Protein AF-F9P7C7-F1 (afdb_monomer_lite)

Secondary structure (DSSP, 8-state):
-EE-SSEEEEETTTEEEEE-S-EE------TTS-EEEEE---

Sequence (42 aa):
MKIETKTDVVFSGLGWIRVIGPAQIAVWAPEEVAVVTRKAII

pLDDT: mean 94.49, std 2.81, range [84.06, 97.38]

Structure (mmCIF, N/CA/C/O backbone):
data_AF-F9P7C7-F1
#
_entry.id   AF-F9P7C7-F1
#
loop_
_atom_site.group_PDB
_atom_site.id
_atom_site.type_symbol
_atom_site.label_atom_id
_atom_site.label_alt_id
_atom_site.label_comp_id
_atom_site.label_asym_id
_atom_site.label_entity_id
_atom_site.label_seq_id
_atom_site.pdbx_PDB_ins_code
_atom_site.Cartn_x
_atom_site.Cartn_y
_atom_site.Cartn_z
_atom_site.occupancy
_atom_site.B_iso_or_equiv
_atom_site.auth_seq_id
_atom_site.auth_comp_id
_atom_site.auth_asym_id
_atom_site.auth_atom_id
_atom_site.pdbx_PDB_model_num
ATOM 1 N N . MET A 1 1 ? -8.144 -1.577 -4.266 1.00 84.19 1 MET A N 1
ATOM 2 C CA . MET A 1 1 ? -7.990 -2.537 -3.157 1.00 84.19 1 MET A CA 1
ATOM 3 C C . MET A 1 1 ? -8.842 -2.073 -1.989 1.00 84.19 1 MET A C 1
ATOM 5 O O . MET A 1 1 ? -8.762 -0.900 -1.637 1.00 84.19 1 MET A O 1
ATOM 9 N N . LYS A 1 2 ? -9.661 -2.966 -1.429 1.00 91.75 2 LYS A N 1
ATOM 10 C CA . LYS A 1 2 ? -10.543 -2.653 -0.301 1.00 91.75 2 LYS A CA 1
ATOM 11 C C . LYS A 1 2 ? -9.834 -2.980 1.014 1.00 91.75 2 LYS A C 1
ATOM 13 O O . LYS A 1 2 ? -9.332 -4.087 1.176 1.00 91.75 2 LYS A O 1
ATOM 18 N N . ILE A 1 3 ? -9.786 -2.016 1.922 1.00 94.12 3 ILE A N 1
ATOM 19 C CA . ILE A 1 3 ? -9.296 -2.133 3.297 1.00 94.12 3 ILE A CA 1
ATOM 20 C C . ILE A 1 3 ? -10.526 -2.073 4.204 1.00 94.12 3 ILE A C 1
ATOM 22 O O . ILE A 1 3 ? -11.352 -1.176 4.045 1.00 94.12 3 ILE A O 1
ATOM 26 N N . GLU A 1 4 ? -10.651 -2.991 5.160 1.00 93.31 4 GLU A N 1
ATOM 27 C CA . GLU A 1 4 ? -11.784 -3.012 6.106 1.00 93.31 4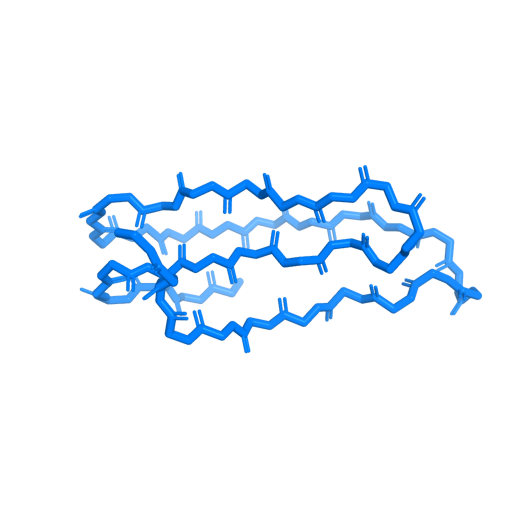 GLU A CA 1
ATOM 28 C C . GLU A 1 4 ? -11.358 -2.711 7.548 1.00 93.31 4 GLU A C 1
ATOM 30 O O . GLU A 1 4 ? -12.155 -2.238 8.352 1.00 93.31 4 GLU A O 1
ATOM 35 N N . THR A 1 5 ? -10.087 -2.939 7.875 1.00 92.44 5 THR A N 1
ATOM 36 C CA . THR A 1 5 ? -9.540 -2.792 9.231 1.00 92.44 5 THR A CA 1
ATOM 37 C C . THR A 1 5 ? -8.217 -2.037 9.202 1.00 92.44 5 THR A C 1
ATOM 39 O O . THR A 1 5 ? -7.672 -1.795 8.131 1.00 92.44 5 THR A O 1
ATOM 42 N N . LYS A 1 6 ? -7.668 -1.693 10.372 1.00 95.25 6 LYS A N 1
ATOM 43 C CA . LYS A 1 6 ? -6.364 -1.027 10.488 1.00 95.25 6 LYS A CA 1
ATOM 44 C C . LYS A 1 6 ? -5.266 -1.833 9.772 1.00 95.25 6 LYS A C 1
ATOM 46 O O . LYS A 1 6 ? -4.895 -2.927 10.209 1.00 95.25 6 LYS A O 1
ATOM 51 N N . THR A 1 7 ? -4.735 -1.285 8.685 1.00 96.31 7 THR A N 1
ATOM 52 C CA . THR A 1 7 ? -3.845 -2.000 7.760 1.00 96.31 7 THR A CA 1
ATOM 53 C C . THR A 1 7 ? -2.719 -1.083 7.304 1.00 96.31 7 THR A C 1
ATOM 55 O O . THR A 1 7 ? -2.934 0.100 7.035 1.00 96.31 7 THR A O 1
ATOM 58 N N . ASP A 1 8 ? -1.514 -1.641 7.211 1.00 97.38 8 ASP A N 1
ATOM 59 C CA . ASP A 1 8 ? -0.367 -0.955 6.626 1.00 97.38 8 ASP A CA 1
ATOM 60 C C . ASP A 1 8 ? -0.218 -1.405 5.163 1.00 97.38 8 ASP A C 1
ATOM 62 O O . ASP 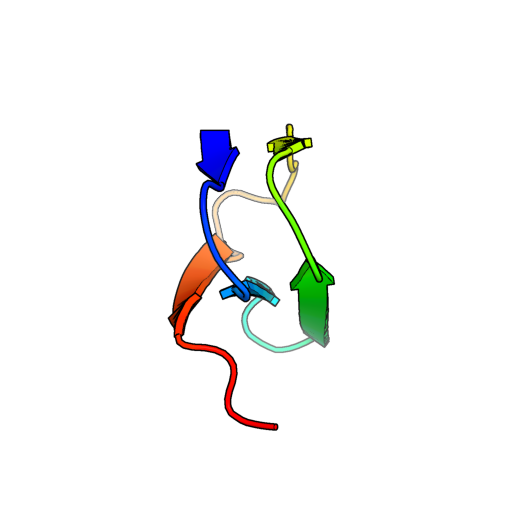A 1 8 ? -0.166 -2.604 4.865 1.00 97.38 8 ASP A O 1
ATOM 66 N N . VAL A 1 9 ? -0.150 -0.433 4.256 1.00 96.75 9 VAL A N 1
ATOM 67 C CA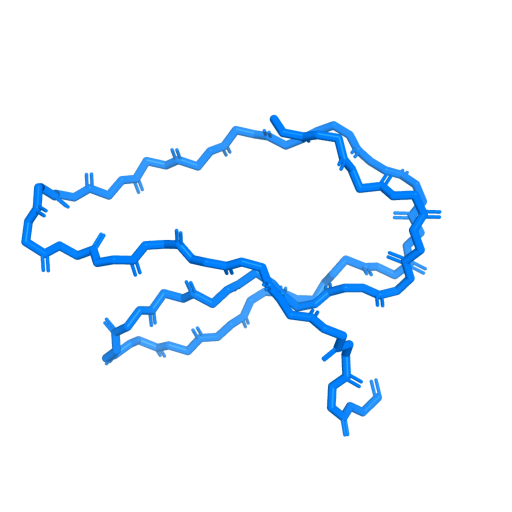 . VAL A 1 9 ? 0.151 -0.620 2.833 1.00 96.75 9 VAL A CA 1
ATOM 68 C C . VAL A 1 9 ? 1.638 -0.367 2.655 1.00 96.75 9 VAL A C 1
ATOM 70 O O . VAL A 1 9 ? 2.104 0.754 2.853 1.00 96.75 9 VAL A O 1
ATOM 73 N N . VAL A 1 10 ? 2.391 -1.414 2.350 1.00 97.31 10 VAL A N 1
ATOM 74 C CA . VAL A 1 10 ? 3.855 -1.410 2.356 1.00 97.31 10 VAL A CA 1
ATOM 75 C C . VAL A 1 10 ? 4.376 -1.305 0.931 1.00 97.31 10 VAL A C 1
ATOM 77 O O . VAL A 1 10 ? 3.976 -2.086 0.070 1.00 97.31 10 VAL A O 1
ATOM 80 N N . PHE A 1 11 ? 5.301 -0.372 0.725 1.00 97.12 11 PHE A N 1
ATOM 81 C CA . PHE A 1 11 ? 6.095 -0.221 -0.487 1.00 97.12 11 PHE A CA 1
ATOM 82 C C . PHE A 1 11 ? 7.521 -0.672 -0.177 1.00 97.12 11 PHE A C 1
ATOM 84 O O . PHE A 1 11 ? 8.218 -0.046 0.635 1.00 97.12 11 PHE A O 1
ATOM 91 N N . SER A 1 12 ? 7.950 -1.770 -0.793 1.00 95.50 12 SER A N 1
ATOM 92 C CA . SER A 1 12 ? 9.270 -2.352 -0.540 1.00 95.50 12 SER A CA 1
ATOM 93 C C . SER A 1 12 ? 10.391 -1.336 -0.787 1.00 95.50 12 SER A C 1
ATOM 95 O O . SER A 1 12 ? 10.462 -0.726 -1.847 1.00 95.50 12 SER A O 1
ATOM 97 N N . GLY A 1 13 ? 11.256 -1.140 0.213 1.00 94.25 13 GLY A N 1
ATOM 98 C CA . GLY A 1 13 ? 12.395 -0.214 0.147 1.00 94.25 13 GLY A CA 1
ATOM 99 C C . GLY A 1 13 ? 12.085 1.262 0.439 1.00 94.25 13 GLY A C 1
ATOM 100 O O . GL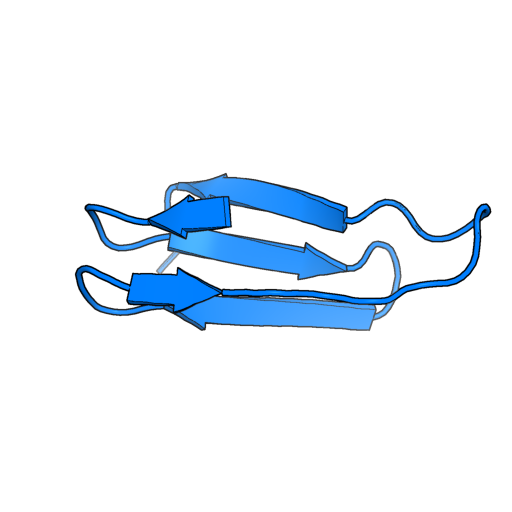Y A 1 13 ? 13.022 2.044 0.558 1.00 94.25 13 GLY A O 1
ATOM 101 N N . LEU A 1 14 ? 10.813 1.647 0.601 1.00 95.06 14 LEU A N 1
ATOM 102 C CA . LEU A 1 14 ? 10.411 3.037 0.880 1.00 95.06 14 LEU A CA 1
ATOM 103 C C . LEU A 1 14 ? 9.783 3.202 2.267 1.00 95.06 14 LEU A C 1
ATOM 105 O O . LEU A 1 14 ? 10.111 4.139 2.992 1.00 95.06 14 LEU A O 1
ATOM 109 N N . GLY A 1 15 ? 8.875 2.298 2.646 1.00 95.69 15 GLY A N 1
ATOM 110 C CA . GLY A 1 15 ? 8.142 2.392 3.907 1.00 95.69 15 GLY A CA 1
ATOM 111 C C . GLY A 1 15 ? 6.703 1.905 3.789 1.00 95.69 15 GLY A C 1
ATOM 112 O O . GLY A 1 15 ? 6.394 1.017 2.993 1.00 95.69 15 GLY A O 1
ATOM 113 N N . TRP A 1 16 ? 5.812 2.463 4.609 1.00 97.25 16 TRP A N 1
ATOM 114 C CA . TRP A 1 16 ? 4.396 2.109 4.584 1.00 97.25 16 TRP A CA 1
ATOM 115 C C . TRP A 1 16 ? 3.485 3.303 4.851 1.00 97.25 16 TRP A C 1
ATOM 117 O O . TRP A 1 16 ? 3.847 4.250 5.547 1.00 97.25 16 TRP A O 1
ATOM 127 N N . ILE A 1 17 ? 2.269 3.211 4.324 1.00 96.06 17 ILE A N 1
ATOM 128 C CA . ILE A 1 17 ? 1.165 4.123 4.609 1.00 96.06 17 ILE A CA 1
ATOM 129 C C . ILE A 1 17 ? 0.164 3.382 5.482 1.00 96.06 17 ILE A C 1
ATOM 131 O O . ILE A 1 17 ? -0.255 2.267 5.164 1.00 96.06 17 ILE A O 1
ATOM 135 N N . ARG A 1 18 ? -0.229 4.007 6.591 1.00 96.06 18 ARG A N 1
ATOM 136 C CA . ARG A 1 18 ? -1.241 3.454 7.485 1.00 96.06 18 ARG A CA 1
ATOM 137 C C . ARG A 1 18 ? -2.636 3.904 7.093 1.00 96.06 18 ARG A C 1
ATOM 139 O O . ARG A 1 18 ? -2.919 5.098 7.060 1.00 96.06 18 ARG A O 1
ATOM 146 N N . VAL A 1 19 ? -3.528 2.934 6.940 1.00 96.12 19 VAL A N 1
ATOM 147 C CA . VAL A 1 19 ? -4.964 3.161 6.797 1.00 96.12 19 VAL A CA 1
ATOM 148 C C . VAL A 1 19 ? -5.642 2.803 8.121 1.00 96.12 19 VAL A C 1
ATOM 150 O O . VAL A 1 19 ? -5.568 1.664 8.581 1.00 96.12 19 VAL A O 1
ATOM 153 N N . ILE A 1 20 ? -6.259 3.793 8.772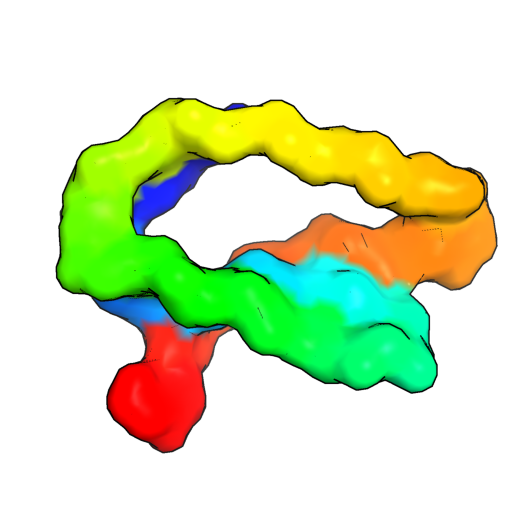 1.00 94.94 20 ILE A N 1
ATOM 154 C CA . ILE A 1 20 ? -6.822 3.653 10.129 1.00 94.94 20 ILE A CA 1
ATOM 155 C C . ILE A 1 20 ? -8.234 3.051 10.167 1.00 94.94 20 ILE A C 1
ATOM 157 O O . ILE A 1 20 ? -8.664 2.597 11.224 1.00 94.94 20 ILE A O 1
ATOM 161 N N . GLY A 1 21 ? -8.944 3.026 9.039 1.00 92.44 21 GLY A N 1
ATOM 162 C CA . GLY A 1 21 ? -10.324 2.550 8.945 1.00 92.44 21 GLY A CA 1
ATOM 163 C C . GLY A 1 21 ? -10.684 2.053 7.541 1.00 92.44 21 GLY A C 1
ATOM 164 O O . GLY A 1 21 ? -9.801 1.959 6.687 1.00 92.44 21 GLY A O 1
ATOM 165 N N . PRO A 1 22 ? -11.961 1.723 7.288 1.00 95.12 22 PRO A N 1
ATOM 166 C CA . PRO A 1 22 ? -12.393 1.208 5.996 1.00 95.12 22 PRO A CA 1
ATOM 167 C C . PRO A 1 22 ? -12.113 2.196 4.858 1.00 95.12 22 PRO A C 1
ATOM 169 O O . PRO A 1 22 ? -12.493 3.364 4.939 1.00 95.12 22 PRO A O 1
ATOM 172 N N . ALA A 1 23 ? -11.463 1.732 3.792 1.00 95.88 23 ALA A N 1
ATOM 173 C CA . ALA A 1 23 ? -11.122 2.567 2.644 1.00 95.88 23 ALA A CA 1
ATOM 174 C C . ALA A 1 23 ? -10.992 1.743 1.360 1.00 95.88 23 ALA A C 1
ATOM 176 O O . ALA A 1 23 ? -10.560 0.592 1.379 1.00 95.88 23 ALA A O 1
ATOM 177 N N . GLN A 1 24 ? -11.298 2.361 0.222 1.00 96.19 24 GLN A N 1
ATOM 178 C CA . GLN A 1 24 ? -10.916 1.847 -1.089 1.00 96.19 24 GLN A CA 1
ATOM 179 C C . GLN A 1 24 ? -9.722 2.660 -1.584 1.00 96.19 24 GLN A C 1
ATOM 181 O O . GLN A 1 24 ? -9.817 3.879 -1.698 1.00 96.19 24 GLN A O 1
ATOM 186 N N . ILE A 1 25 ? -8.611 1.993 -1.891 1.00 93.31 25 ILE A N 1
ATOM 187 C CA . ILE A 1 25 ? -7.386 2.659 -2.344 1.00 93.31 25 ILE A CA 1
ATOM 188 C C . ILE A 1 25 ? -6.913 2.124 -3.693 1.00 93.31 25 ILE A C 1
ATOM 190 O O . ILE A 1 25 ? -7.105 0.946 -4.017 1.00 93.31 25 ILE A O 1
ATOM 194 N N . ALA A 1 26 ? -6.261 2.989 -4.458 1.00 95.25 26 ALA A N 1
ATOM 195 C CA . ALA A 1 26 ? -5.466 2.636 -5.623 1.00 95.25 26 ALA A CA 1
ATOM 196 C C . ALA A 1 26 ? -4.026 3.081 -5.363 1.00 95.25 26 ALA A C 1
ATOM 198 O O . ALA A 1 26 ? -3.794 4.144 -4.791 1.00 95.25 26 ALA A O 1
ATOM 199 N N . VAL A 1 27 ? -3.076 2.244 -5.750 1.00 93.69 27 VAL A N 1
ATOM 200 C CA . VAL A 1 27 ? -1.645 2.472 -5.559 1.00 93.69 27 VAL A CA 1
ATOM 201 C C . VAL A 1 27 ? -0.942 2.130 -6.858 1.00 93.69 27 VAL A C 1
ATOM 203 O O . VAL A 1 27 ? -1.328 1.183 -7.541 1.00 93.69 27 VAL A O 1
ATOM 206 N N . TRP A 1 28 ? 0.059 2.932 -7.199 1.00 94.94 28 TRP A N 1
ATOM 207 C CA . TRP A 1 28 ? 0.873 2.754 -8.389 1.00 94.94 28 TRP A CA 1
ATOM 208 C C . TRP A 1 28 ? 2.334 2.663 -7.969 1.00 94.94 28 TRP A C 1
ATOM 210 O O . TRP A 1 28 ? 2.788 3.440 -7.126 1.00 94.94 28 TRP A O 1
ATOM 220 N N . ALA A 1 29 ? 3.043 1.705 -8.545 1.00 95.06 29 ALA A N 1
ATOM 221 C CA . ALA A 1 29 ? 4.470 1.520 -8.368 1.00 95.06 29 ALA A CA 1
ATOM 222 C C . ALA A 1 29 ? 5.048 0.878 -9.646 1.00 95.06 29 ALA A C 1
ATOM 224 O O . ALA A 1 29 ? 4.291 0.218 -10.367 1.00 95.06 29 ALA A O 1
ATOM 225 N N . PRO A 1 30 ? 6.347 1.070 -9.943 1.00 96.31 30 PRO A N 1
ATOM 226 C CA . PRO A 1 30 ? 7.045 0.319 -10.989 1.00 96.31 30 PRO A CA 1
ATOM 227 C C . PRO A 1 30 ? 6.936 -1.196 -10.779 1.00 96.31 30 PRO A C 1
ATOM 229 O O . PRO A 1 30 ? 6.722 -1.644 -9.652 1.00 96.31 30 PRO A O 1
ATOM 232 N N . GLU A 1 31 ? 7.113 -1.982 -11.842 1.00 94.62 31 GLU A N 1
ATOM 233 C CA . GLU A 1 31 ? 6.981 -3.449 -11.802 1.00 94.62 31 GLU A CA 1
ATOM 234 C C . GLU A 1 31 ? 7.921 -4.092 -10.769 1.00 94.62 31 GLU A C 1
ATOM 236 O O . GLU A 1 31 ? 7.565 -5.060 -10.099 1.00 94.62 31 GLU A O 1
ATOM 241 N N . GLU A 1 32 ? 9.095 -3.500 -10.572 1.00 95.69 32 GLU A N 1
ATOM 242 C CA . GLU A 1 32 ? 10.118 -3.961 -9.638 1.00 95.69 32 GLU A CA 1
ATOM 243 C C . GLU A 1 32 ? 9.785 -3.634 -8.172 1.00 95.69 32 GLU A C 1
ATOM 245 O O . GLU A 1 32 ? 10.411 -4.168 -7.251 1.00 95.69 32 GLU A O 1
ATOM 250 N N . VAL A 1 33 ? 8.809 -2.754 -7.926 1.00 95.81 33 VAL A N 1
ATOM 251 C CA . VAL A 1 33 ? 8.439 -2.303 -6.583 1.00 95.81 33 VAL A CA 1
ATOM 252 C C . VAL A 1 33 ? 7.202 -3.053 -6.109 1.00 95.81 33 VAL A C 1
ATOM 254 O O . VAL A 1 33 ? 6.064 -2.734 -6.448 1.00 95.81 33 VAL A O 1
ATOM 257 N N . ALA A 1 34 ? 7.427 -4.032 -5.236 1.00 95.50 34 ALA A N 1
ATOM 258 C CA . ALA A 1 34 ? 6.338 -4.764 -4.609 1.00 95.50 34 ALA A CA 1
ATOM 259 C C . ALA A 1 34 ? 5.503 -3.857 -3.684 1.00 95.50 34 ALA A C 1
ATOM 261 O O . ALA A 1 34 ? 6.036 -3.181 -2.794 1.00 95.50 34 ALA A O 1
ATOM 262 N N . VAL A 1 35 ? 4.181 -3.917 -3.865 1.00 96.50 35 VAL A N 1
ATOM 263 C CA . VAL A 1 35 ? 3.188 -3.285 -2.991 1.00 96.50 35 VAL A CA 1
ATOM 264 C C . VAL A 1 35 ? 2.351 -4.368 -2.328 1.00 96.50 35 VAL A C 1
ATOM 266 O O . VAL A 1 35 ? 1.683 -5.148 -3.006 1.00 96.50 35 VAL A O 1
ATOM 269 N N . VAL A 1 36 ? 2.384 -4.424 -0.997 1.00 95.56 36 VAL A N 1
ATOM 270 C CA . VAL A 1 36 ? 1.686 -5.460 -0.220 1.00 95.56 36 VAL A CA 1
ATOM 271 C C . VAL A 1 36 ? 0.896 -4.865 0.935 1.00 95.56 36 VAL A C 1
ATOM 273 O O . VAL A 1 36 ? 1.216 -3.799 1.457 1.00 95.56 36 VAL A O 1
ATOM 276 N N . THR A 1 37 ? -0.128 -5.582 1.382 1.00 95.50 37 THR A N 1
ATOM 277 C CA . THR A 1 37 ? -0.858 -5.259 2.611 1.00 95.50 37 THR A CA 1
ATOM 278 C C . THR A 1 37 ? -0.451 -6.157 3.753 1.00 95.50 37 THR A C 1
ATOM 280 O O . THR A 1 37 ? -0.331 -7.369 3.577 1.00 95.50 37 THR A O 1
ATOM 283 N N . ARG A 1 38 ? -0.360 -5.586 4.953 1.00 94.69 38 ARG A N 1
ATOM 284 C CA . ARG A 1 38 ? -0.210 -6.355 6.192 1.00 94.69 38 ARG A CA 1
ATOM 285 C C . ARG A 1 38 ? -1.052 -5.780 7.324 1.00 94.69 38 ARG A C 1
ATOM 287 O O . ARG A 1 38 ? -1.436 -4.610 7.306 1.00 94.69 38 ARG A O 1
ATOM 294 N N . LYS A 1 39 ? -1.277 -6.589 8.361 1.00 93.75 39 LYS A N 1
ATOM 295 C CA . LYS A 1 39 ? -1.824 -6.095 9.631 1.00 93.75 39 LYS A CA 1
ATOM 296 C C . LYS A 1 39 ? -0.929 -4.975 10.164 1.00 93.75 39 LYS A C 1
ATOM 298 O O . LYS A 1 39 ? 0.295 -5.085 10.093 1.00 93.75 39 LYS A O 1
ATOM 303 N N . ALA A 1 40 ? -1.546 -3.908 10.667 1.00 91.81 40 ALA A N 1
ATOM 304 C CA . ALA A 1 40 ? -0.793 -2.776 11.179 1.00 91.81 40 ALA A CA 1
ATOM 305 C C . ALA A 1 40 ? 0.156 -3.207 12.306 1.00 91.81 40 ALA A C 1
ATOM 307 O O . ALA A 1 40 ? -0.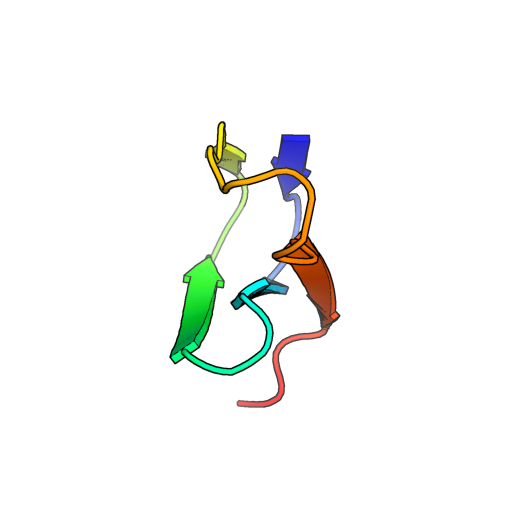254 -3.926 13.220 1.00 91.81 40 ALA A O 1
ATOM 308 N N . ILE A 1 41 ? 1.417 -2.772 12.226 1.00 90.06 41 ILE A N 1
ATOM 309 C CA . ILE A 1 41 ? 2.441 -3.108 13.235 1.00 90.06 41 ILE A CA 1
ATOM 310 C C . ILE A 1 41 ? 2.398 -2.195 14.469 1.00 90.06 41 ILE A C 1
ATOM 312 O O . ILE A 1 41 ? 3.044 -2.487 15.469 1.00 90.06 41 ILE A O 1
ATOM 316 N N . ILE A 1 42 ? 1.649 -1.089 14.391 1.00 84.06 42 ILE A N 1
ATOM 317 C CA . ILE A 1 42 ? 1.386 -0.136 15.482 1.00 84.06 42 ILE A CA 1
ATOM 318 C C . ILE A 1 42 ? -0.108 0.190 15.457 1.00 84.06 42 ILE A C 1
ATOM 320 O O . ILE A 1 42 ? -0.709 0.200 14.360 1.00 84.06 42 ILE A O 1
#

InterPro domains:
  IPR048422 NOA1/YqeH-like, C-terminal domain [PF21516] (4-41)

Organism: NCBI:txid1035184

Radius of gyration: 10.15 Å; chains: 1; bounding box: 25×10×27 Å

Foldseek 3Di:
DWDAAFKWWAWPPPGTDTDHHTDDDDDDDPPPIDIDIDHDPD